Protein AF-A0A0D1V5Y7-F1 (afdb_monomer_lite)

Radius of gyration: 15.26 Å; chains: 1; bounding box: 32×12×46 Å

Foldseek 3Di:
DVLVVLVVVLVVVLVVLVVVLVVCVVVVHDPVVSVVSVVVSVVSVVVSVVVSVVVVVVVVVVD

Organism: Aneurinibacillus migulanus (NCBI:txid47500)

pLDDT: mean 86.12, std 9.21, range [53.75, 95.31]

Structure (mmCIF, N/CA/C/O backbone):
data_AF-A0A0D1V5Y7-F1
#
_entry.id   AF-A0A0D1V5Y7-F1
#
loop_
_atom_site.group_PDB
_atom_site.id
_atom_site.type_symbol
_atom_site.label_atom_id
_atom_site.label_alt_id
_atom_site.label_comp_id
_atom_site.label_asym_id
_atom_site.label_entity_id
_atom_site.label_seq_id
_atom_site.pdbx_PDB_ins_code
_atom_site.Cartn_x
_atom_site.Cartn_y
_atom_site.Cartn_z
_atom_site.occupancy
_atom_site.B_iso_or_equiv
_atom_site.auth_seq_id
_atom_site.auth_comp_id
_atom_site.auth_asym_id
_atom_site.auth_atom_id
_atom_site.pdbx_PDB_model_num
ATOM 1 N N . MET A 1 1 ? -16.250 -1.628 15.177 1.00 62.09 1 MET A N 1
ATOM 2 C CA . MET A 1 1 ? -16.543 -0.830 13.961 1.00 62.09 1 MET A CA 1
ATOM 3 C C . MET A 1 1 ? -15.284 -0.159 13.391 1.00 62.09 1 MET A C 1
ATOM 5 O O . MET A 1 1 ? -15.074 -0.272 12.192 1.00 62.09 1 MET A O 1
ATOM 9 N N . ARG A 1 2 ? -14.403 0.438 14.218 1.00 79.88 2 ARG A N 1
ATOM 10 C CA . ARG A 1 2 ? -13.110 1.016 13.774 1.00 79.88 2 ARG A CA 1
ATOM 11 C C . ARG A 1 2 ? -12.179 0.034 13.040 1.00 79.88 2 ARG A C 1
ATOM 13 O O . ARG A 1 2 ? -11.809 0.315 11.907 1.00 79.88 2 ARG A O 1
ATOM 20 N N . GLN A 1 3 ? -11.940 -1.157 13.592 1.00 81.62 3 GLN A N 1
ATOM 21 C CA . GLN A 1 3 ? -11.074 -2.171 12.963 1.00 81.62 3 GLN A CA 1
ATOM 22 C C . GLN A 1 3 ? -11.539 -2.624 11.570 1.00 81.62 3 GLN A C 1
ATOM 24 O O . GLN A 1 3 ? -10.728 -2.862 10.675 1.00 81.62 3 GLN A O 1
ATOM 29 N N . TRP A 1 4 ? -12.855 -2.725 11.365 1.00 86.31 4 TRP A N 1
ATOM 30 C CA . TRP A 1 4 ? -13.437 -3.088 10.070 1.00 86.31 4 TRP A CA 1
ATOM 31 C C . TRP A 1 4 ? -13.231 -1.982 9.030 1.00 86.31 4 TRP A C 1
ATOM 33 O O . TRP A 1 4 ? -12.810 -2.270 7.911 1.00 86.31 4 TRP A O 1
ATOM 43 N N . LEU A 1 5 ? -13.436 -0.719 9.421 1.00 88.88 5 LEU A N 1
ATOM 44 C CA . LEU A 1 5 ? -13.154 0.437 8.565 1.00 88.88 5 LEU A CA 1
ATOM 45 C C . LEU A 1 5 ? -11.665 0.523 8.208 1.00 88.88 5 LEU A C 1
ATOM 47 O O . LEU A 1 5 ? -11.339 0.723 7.040 1.00 88.88 5 LEU A O 1
ATOM 51 N N . LEU A 1 6 ? -10.770 0.306 9.178 1.00 85.56 6 LEU A N 1
ATOM 52 C CA . LEU A 1 6 ? -9.322 0.301 8.952 1.00 85.56 6 LEU A CA 1
ATOM 53 C C . LEU A 1 6 ? -8.901 -0.825 7.996 1.00 85.56 6 LEU A C 1
ATOM 55 O O . LEU A 1 6 ? -8.102 -0.601 7.091 1.00 85.56 6 LEU A O 1
ATOM 59 N N . SER A 1 7 ? -9.489 -2.014 8.148 1.00 87.19 7 SER A N 1
ATOM 60 C CA . SER A 1 7 ? -9.226 -3.171 7.282 1.00 87.19 7 SER A CA 1
ATOM 61 C C . SER A 1 7 ? -9.731 -2.952 5.849 1.00 87.19 7 SER A C 1
ATOM 63 O O . SER A 1 7 ? -9.039 -3.279 4.884 1.00 87.19 7 SER A O 1
ATOM 65 N N . MET A 1 8 ? -10.923 -2.370 5.680 1.00 90.81 8 MET A N 1
ATOM 66 C CA . MET A 1 8 ? -11.446 -2.000 4.360 1.00 90.81 8 MET A CA 1
ATOM 67 C C . MET A 1 8 ? -10.598 -0.927 3.680 1.00 90.81 8 MET A C 1
ATOM 69 O O . MET A 1 8 ? -10.268 -1.055 2.500 1.00 90.81 8 MET A O 1
ATOM 73 N N . TRP A 1 9 ? -10.231 0.112 4.430 1.00 92.56 9 TRP A N 1
ATOM 74 C CA . TRP A 1 9 ? -9.354 1.174 3.959 1.00 92.56 9 TRP A CA 1
ATOM 75 C C . TRP A 1 9 ? -8.004 0.601 3.512 1.00 92.56 9 TRP A C 1
ATOM 77 O O . TRP A 1 9 ? -7.583 0.842 2.383 1.00 92.56 9 TRP A O 1
ATOM 87 N N . HIS A 1 10 ? -7.380 -0.246 4.339 1.00 92.06 10 HIS A N 1
ATOM 88 C CA . HIS A 1 10 ? -6.109 -0.907 4.029 1.00 92.06 10 HIS A CA 1
ATOM 89 C C . HIS A 1 10 ? -6.166 -1.683 2.717 1.00 92.06 10 HIS A C 1
ATOM 91 O O . HIS A 1 10 ? -5.290 -1.525 1.868 1.00 92.06 10 HIS A O 1
ATOM 97 N N . ARG A 1 11 ? -7.232 -2.463 2.514 1.00 91.19 11 ARG A N 1
ATOM 98 C CA . ARG A 1 11 ? -7.429 -3.242 1.291 1.00 91.19 11 ARG A CA 1
ATOM 99 C C . ARG A 1 11 ? -7.534 -2.347 0.055 1.00 91.19 11 ARG A C 1
ATOM 101 O O . ARG A 1 11 ? -6.879 -2.623 -0.947 1.00 91.19 11 ARG A O 1
ATOM 108 N N . GLY A 1 12 ? -8.312 -1.264 0.130 1.00 92.06 12 GLY A N 1
ATOM 109 C CA . GLY A 1 12 ? -8.456 -0.303 -0.969 1.00 92.06 12 GLY A CA 1
ATOM 110 C C . GLY A 1 12 ? -7.133 0.373 -1.341 1.00 92.06 12 GLY A C 1
AT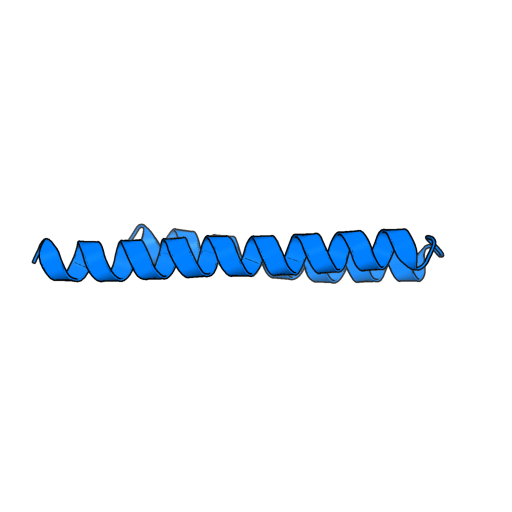OM 111 O O . GLY A 1 12 ? -6.735 0.371 -2.507 1.00 92.06 12 GLY A O 1
ATOM 112 N N . TRP A 1 13 ? -6.405 0.876 -0.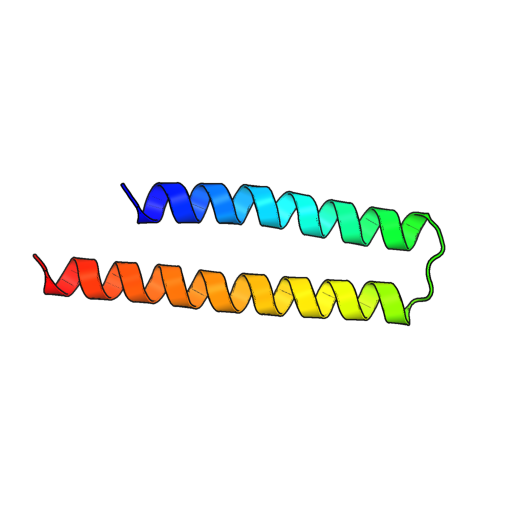343 1.00 92.81 13 TRP A N 1
ATOM 113 C CA . TRP A 1 13 ? -5.098 1.504 -0.552 1.00 92.81 13 TRP A CA 1
ATOM 114 C C . TRP A 1 13 ? -4.029 0.520 -1.022 1.00 92.81 13 TRP A C 1
ATOM 116 O O . TRP A 1 13 ? -3.180 0.893 -1.833 1.00 92.81 13 TRP A O 1
ATOM 126 N N . GLY A 1 14 ? -4.087 -0.735 -0.573 1.00 92.06 14 GLY A N 1
ATOM 127 C CA . GLY A 1 14 ? -3.192 -1.785 -1.044 1.00 92.06 14 GLY A CA 1
ATOM 128 C C . GLY A 1 14 ? -3.381 -2.089 -2.528 1.00 92.06 14 GLY A C 1
ATOM 129 O O . GLY A 1 14 ? -2.403 -2.137 -3.271 1.00 92.06 14 GLY A O 1
ATOM 130 N N . HIS A 1 15 ? -4.631 -2.195 -2.992 1.00 93.25 15 HIS A N 1
ATOM 131 C CA . HIS A 1 15 ? -4.922 -2.353 -4.421 1.00 93.25 15 HIS A CA 1
ATOM 132 C C . HIS A 1 15 ? -4.427 -1.162 -5.252 1.00 93.25 15 HIS A C 1
ATOM 134 O O . HIS A 1 15 ? -3.818 -1.369 -6.302 1.00 93.25 15 HIS A O 1
ATOM 140 N N . TYR A 1 16 ? -4.623 0.067 -4.763 1.00 92.81 16 TYR A N 1
ATOM 141 C CA . TYR A 1 16 ? -4.099 1.267 -5.415 1.00 92.81 16 TYR A CA 1
ATOM 142 C C . TYR A 1 16 ? -2.568 1.234 -5.553 1.00 92.81 16 TYR A C 1
ATOM 144 O O . TYR A 1 16 ? -2.056 1.494 -6.638 1.00 92.81 16 TYR A O 1
ATOM 152 N N . HIS A 1 17 ? -1.829 0.865 -4.499 1.00 91.38 17 HIS A N 1
ATOM 153 C CA . HIS A 1 17 ? -0.360 0.823 -4.537 1.00 91.38 17 HIS A CA 1
ATOM 154 C C . HIS A 1 17 ? 0.169 -0.212 -5.532 1.00 91.38 17 HIS A C 1
ATOM 156 O O . HIS A 1 17 ? 1.091 0.085 -6.289 1.00 91.38 17 HIS A O 1
ATOM 162 N N . VAL A 1 18 ? -0.436 -1.404 -5.576 1.00 91.81 18 VAL A N 1
ATOM 163 C CA . VAL A 1 18 ? -0.062 -2.449 -6.542 1.00 91.81 18 VAL A CA 1
ATOM 164 C C . VAL A 1 18 ? -0.292 -1.971 -7.974 1.00 91.81 18 VAL A C 1
ATOM 166 O O . VAL A 1 18 ? 0.601 -2.095 -8.815 1.00 91.81 18 VAL A O 1
ATOM 169 N N . TRP A 1 19 ? -1.461 -1.382 -8.246 1.00 94.38 19 TRP A N 1
ATOM 170 C CA . TRP A 1 19 ? -1.763 -0.807 -9.556 1.00 94.38 19 TRP A CA 1
ATOM 171 C C . TRP A 1 19 ? -0.779 0.313 -9.924 1.00 94.38 19 TRP A C 1
ATOM 173 O O . TRP A 1 19 ? -0.245 0.329 -11.031 1.00 94.38 19 TRP A O 1
ATOM 183 N N . HIS A 1 20 ? -0.472 1.200 -8.980 1.00 90.38 20 HIS A N 1
ATOM 184 C CA . HIS A 1 20 ? 0.448 2.317 -9.172 1.00 90.38 20 HIS A CA 1
ATOM 185 C C . HIS A 1 20 ? 1.884 1.855 -9.481 1.00 90.38 20 HIS A C 1
ATOM 187 O O . HIS A 1 20 ? 2.513 2.367 -10.406 1.00 90.38 20 HIS A O 1
ATOM 193 N N . ILE A 1 21 ? 2.397 0.840 -8.773 1.00 90.38 21 ILE A N 1
ATOM 194 C CA . ILE A 1 21 ? 3.710 0.227 -9.055 1.00 90.38 21 ILE A CA 1
ATOM 195 C C . ILE A 1 21 ? 3.729 -0.397 -10.456 1.00 90.38 21 ILE A C 1
ATOM 197 O O . ILE A 1 21 ? 4.697 -0.219 -11.201 1.00 90.38 21 ILE A O 1
ATOM 201 N N . ALA A 1 22 ? 2.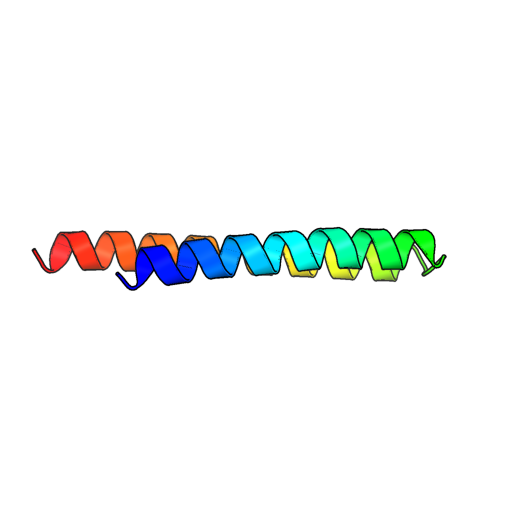665 -1.116 -10.831 1.00 90.81 22 ALA A N 1
ATOM 202 C CA . ALA A 1 22 ? 2.548 -1.726 -12.152 1.00 90.81 22 ALA A CA 1
ATOM 203 C C . ALA A 1 22 ? 2.527 -0.669 -13.269 1.00 90.81 22 ALA A C 1
ATOM 205 O O . ALA A 1 22 ? 3.211 -0.838 -14.278 1.00 90.81 22 ALA A O 1
ATOM 206 N N . LEU A 1 23 ? 1.816 0.443 -13.061 1.00 91.19 23 LEU A N 1
ATOM 207 C CA . LEU A 1 23 ? 1.786 1.570 -13.991 1.00 91.19 23 LEU A CA 1
ATOM 208 C C . LEU A 1 23 ? 3.173 2.201 -14.160 1.00 91.19 23 LEU A C 1
ATOM 210 O O . LEU A 1 23 ? 3.613 2.405 -15.288 1.00 91.19 23 LEU A O 1
ATOM 214 N N . TYR A 1 24 ? 3.891 2.450 -13.061 1.00 87.88 24 TYR A N 1
ATOM 215 C CA . TYR A 1 24 ? 5.252 2.998 -13.104 1.00 87.88 24 TYR A CA 1
ATOM 216 C C . TYR A 1 24 ? 6.210 2.098 -13.890 1.00 87.88 24 TYR A C 1
ATOM 218 O O . TYR A 1 24 ? 6.995 2.581 -14.705 1.00 87.88 24 TYR A O 1
ATOM 226 N N . ARG A 1 25 ? 6.120 0.778 -13.689 1.00 87.62 25 ARG A N 1
ATOM 227 C CA . ARG A 1 25 ? 6.896 -0.200 -14.465 1.00 87.62 25 ARG A CA 1
ATOM 228 C C . ARG A 1 25 ? 6.536 -0.168 -15.949 1.00 87.62 25 ARG A C 1
ATOM 230 O O . ARG A 1 25 ? 7.436 -0.174 -16.783 1.00 87.62 25 ARG A O 1
ATOM 237 N N . ALA A 1 26 ? 5.245 -0.119 -16.275 1.00 89.75 26 ALA A N 1
ATOM 238 C CA . ALA A 1 26 ? 4.765 -0.090 -17.656 1.00 89.75 26 ALA A CA 1
ATOM 239 C C . ALA A 1 26 ? 5.141 1.206 -18.392 1.00 89.75 26 ALA A C 1
ATOM 241 O O . ALA A 1 26 ? 5.420 1.173 -19.586 1.00 89.75 26 ALA A O 1
ATOM 242 N N . ALA A 1 27 ? 5.205 2.331 -17.679 1.00 88.31 27 ALA A N 1
ATOM 243 C CA . ALA A 1 27 ? 5.625 3.623 -18.217 1.00 88.31 27 ALA A CA 1
ATOM 244 C C . ALA A 1 27 ? 7.150 3.743 -18.430 1.00 88.31 27 ALA A C 1
ATOM 246 O O . ALA A 1 27 ? 7.625 4.785 -18.872 1.00 88.31 27 ALA A O 1
ATOM 247 N N . GLY A 1 28 ? 7.928 2.691 -18.144 1.00 84.81 28 GLY A N 1
ATOM 248 C CA . GLY A 1 28 ? 9.369 2.668 -18.401 1.00 84.81 28 GLY A CA 1
ATOM 249 C C . GLY A 1 28 ? 10.203 3.450 -17.384 1.00 84.81 28 GLY A C 1
ATOM 250 O O . GLY A 1 28 ? 11.355 3.773 -17.672 1.00 84.81 28 GLY A O 1
ATOM 251 N N . HIS A 1 29 ? 9.655 3.744 -16.198 1.00 83.44 29 HIS A N 1
ATOM 252 C CA . HIS A 1 29 ? 10.432 4.342 -15.114 1.00 83.44 29 HIS A CA 1
ATOM 253 C C . HIS A 1 29 ? 11.599 3.437 -14.705 1.00 83.44 29 HIS A C 1
ATOM 255 O O . HIS A 1 29 ? 11.511 2.206 -14.751 1.00 83.44 29 HIS A O 1
ATOM 261 N N . GLU A 1 30 ? 12.701 4.054 -14.269 1.00 78.31 30 GLU A N 1
ATOM 262 C CA . GLU A 1 30 ? 13.891 3.322 -13.846 1.00 78.31 30 GLU A CA 1
ATOM 263 C C . GLU A 1 30 ? 13.552 2.269 -12.784 1.00 78.31 30 GLU A C 1
ATOM 265 O O . GLU A 1 30 ? 12.783 2.520 -11.849 1.00 78.31 30 GLU A O 1
ATOM 270 N N . ARG A 1 31 ? 14.201 1.099 -12.869 1.00 74.25 31 ARG A N 1
ATOM 271 C CA . ARG A 1 31 ? 14.028 0.001 -11.899 1.00 74.25 31 ARG A CA 1
ATOM 272 C C . ARG A 1 31 ? 14.119 0.480 -10.450 1.00 74.25 31 ARG A C 1
ATOM 274 O O . ARG A 1 31 ? 13.338 0.023 -9.617 1.00 74.25 31 ARG A O 1
ATOM 281 N N . LYS A 1 32 ? 15.014 1.433 -10.171 1.00 80.12 32 LYS A N 1
ATOM 282 C CA . LYS A 1 32 ? 15.199 2.040 -8.849 1.00 80.12 32 LYS A CA 1
ATOM 283 C C . LYS A 1 32 ? 13.921 2.699 -8.317 1.00 80.12 32 LYS A C 1
ATOM 285 O O . LYS A 1 32 ? 13.547 2.442 -7.180 1.00 80.12 32 LYS A O 1
ATOM 290 N N . GLN A 1 33 ? 13.207 3.455 -9.150 1.00 80.56 33 GLN A N 1
ATOM 291 C CA . GLN A 1 33 ? 11.968 4.136 -8.756 1.00 80.56 33 GLN A CA 1
ATOM 292 C C . GLN A 1 33 ? 10.852 3.131 -8.440 1.00 80.56 33 GLN A C 1
ATOM 294 O O . GLN A 1 33 ? 10.142 3.281 -7.449 1.00 80.56 33 GLN A O 1
ATOM 299 N N . SER A 1 34 ? 10.737 2.056 -9.229 1.00 81.75 34 SER A N 1
ATOM 300 C CA . SER A 1 34 ? 9.765 0.991 -8.945 1.00 81.75 34 SER A CA 1
ATOM 301 C C . SER A 1 34 ? 10.086 0.215 -7.659 1.00 81.75 34 SER A C 1
ATOM 303 O O . SER A 1 34 ? 9.173 -0.140 -6.919 1.00 81.75 34 SER A O 1
ATOM 305 N N . ALA A 1 35 ? 11.371 0.008 -7.353 1.00 87.06 35 ALA A N 1
ATOM 306 C CA . ALA A 1 35 ? 11.812 -0.661 -6.130 1.00 87.06 35 ALA A CA 1
ATOM 307 C C . ALA A 1 35 ? 11.583 0.206 -4.877 1.00 87.06 35 ALA A C 1
ATOM 309 O O . ALA A 1 35 ? 11.192 -0.305 -3.827 1.00 87.06 35 ALA A O 1
ATOM 310 N N . ASP A 1 36 ? 11.771 1.524 -4.986 1.00 90.06 36 ASP A N 1
ATOM 311 C CA . ASP A 1 36 ? 11.468 2.459 -3.898 1.00 90.06 36 ASP A CA 1
ATOM 312 C C . ASP A 1 36 ? 9.961 2.511 -3.590 1.00 90.06 36 ASP A C 1
ATOM 314 O O . ASP A 1 36 ? 9.573 2.644 -2.423 1.00 90.06 36 ASP A O 1
ATOM 318 N N . LEU A 1 37 ? 9.105 2.355 -4.607 1.00 89.94 37 LEU A N 1
ATOM 319 C CA . LEU A 1 37 ? 7.655 2.233 -4.433 1.00 89.94 37 LEU A CA 1
ATOM 320 C C . LEU A 1 37 ? 7.255 0.899 -3.782 1.00 89.94 37 LEU A C 1
ATOM 322 O O . LEU A 1 37 ? 6.401 0.893 -2.895 1.00 89.94 37 LEU A O 1
ATOM 326 N N . GLU A 1 38 ? 7.890 -0.215 -4.155 1.00 91.62 38 GLU A N 1
ATOM 327 C CA . GLU A 1 38 ? 7.673 -1.509 -3.488 1.00 91.62 38 GLU A CA 1
ATOM 328 C C . GLU A 1 38 ? 8.052 -1.449 -2.007 1.00 91.62 38 GLU A C 1
ATOM 330 O O . GLU A 1 38 ? 7.258 -1.834 -1.149 1.00 91.62 38 GLU A O 1
ATOM 335 N N . ARG A 1 39 ? 9.207 -0.858 -1.684 1.00 94.31 39 ARG A N 1
ATOM 336 C CA . ARG A 1 39 ? 9.636 -0.665 -0.293 1.00 94.31 39 ARG A CA 1
ATOM 337 C C . ARG A 1 39 ? 8.666 0.219 0.497 1.00 94.31 39 ARG A C 1
ATOM 339 O O . ARG A 1 39 ? 8.431 -0.026 1.682 1.00 94.31 39 ARG A O 1
ATOM 346 N N . HIS A 1 40 ? 8.097 1.250 -0.129 1.00 93.50 40 HIS A N 1
ATOM 347 C CA . HIS A 1 40 ? 7.044 2.053 0.499 1.00 93.50 40 HIS A CA 1
ATOM 348 C C . HIS A 1 40 ? 5.789 1.226 0.777 1.00 93.50 40 HIS A C 1
ATOM 350 O O . HIS A 1 40 ? 5.237 1.318 1.875 1.00 93.50 40 HIS A O 1
ATOM 356 N N . PHE A 1 41 ? 5.366 0.395 -0.175 1.00 93.69 41 PHE A N 1
ATOM 357 C CA . PHE A 1 41 ? 4.202 -0.466 -0.003 1.00 93.69 41 PHE A CA 1
ATOM 358 C C . PHE A 1 41 ? 4.401 -1.508 1.112 1.00 93.69 41 PHE A C 1
ATOM 360 O O . PHE A 1 41 ? 3.501 -1.724 1.924 1.00 93.69 41 PHE A O 1
ATOM 367 N N . GLU A 1 42 ? 5.593 -2.095 1.229 1.00 95.06 42 GLU A N 1
ATOM 368 C CA . GLU A 1 42 ? 5.941 -2.997 2.336 1.00 95.06 42 GLU A CA 1
ATOM 369 C C . GLU A 1 42 ? 5.852 -2.302 3.701 1.00 95.06 42 GLU A C 1
ATOM 371 O O . GLU A 1 42 ? 5.216 -2.821 4.622 1.00 95.06 42 GLU A O 1
ATOM 376 N N . ARG A 1 43 ? 6.429 -1.098 3.833 1.00 95.31 43 ARG A N 1
ATOM 377 C CA . ARG A 1 43 ? 6.353 -0.306 5.075 1.00 95.31 43 ARG A CA 1
ATOM 378 C C . ARG A 1 43 ? 4.921 0.062 5.433 1.00 95.31 43 ARG A C 1
ATOM 380 O O . ARG A 1 43 ? 4.537 -0.031 6.596 1.00 95.31 43 ARG A O 1
ATOM 387 N N . PHE A 1 44 ? 4.133 0.456 4.437 1.00 92.75 44 PHE A N 1
ATOM 388 C CA . PHE A 1 44 ? 2.713 0.730 4.60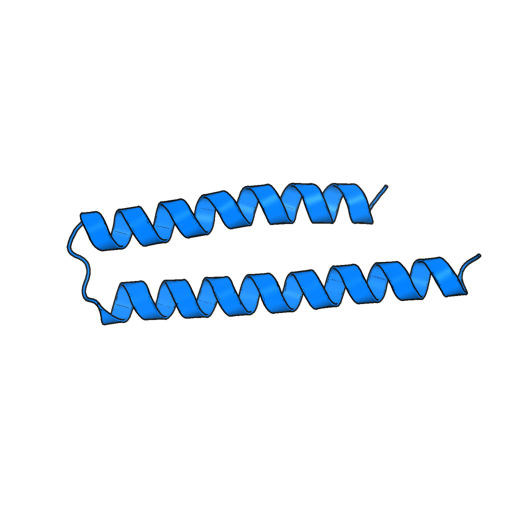6 1.00 92.75 44 PHE A CA 1
ATOM 389 C C . PHE A 1 44 ? 1.974 -0.492 5.174 1.00 92.75 44 PHE A C 1
ATOM 391 O O . PHE A 1 44 ? 1.308 -0.376 6.203 1.00 92.75 44 PHE A O 1
ATOM 398 N N . ASN A 1 45 ? 2.151 -1.672 4.570 1.00 92.69 45 ASN A N 1
ATOM 399 C CA . ASN A 1 45 ? 1.529 -2.909 5.054 1.00 92.69 45 ASN A CA 1
ATOM 400 C C . ASN A 1 45 ? 1.968 -3.262 6.476 1.00 92.69 45 ASN A C 1
ATOM 402 O O . ASN A 1 45 ? 1.136 -3.651 7.295 1.00 92.69 45 ASN A O 1
ATOM 406 N N . HIS A 1 46 ? 3.253 -3.092 6.784 1.00 94.88 46 HIS A N 1
ATOM 407 C CA . HIS A 1 46 ? 3.778 -3.337 8.120 1.00 94.88 46 HIS A CA 1
ATOM 408 C C . HIS A 1 46 ? 3.127 -2.421 9.169 1.00 94.88 46 HIS A C 1
ATOM 410 O O . HIS A 1 46 ? 2.607 -2.910 10.171 1.00 94.88 46 HIS A O 1
ATOM 416 N N . HIS A 1 47 ? 3.079 -1.107 8.925 1.00 93.38 47 HIS A N 1
ATOM 417 C CA . HIS A 1 47 ? 2.471 -0.153 9.858 1.00 93.38 47 HIS A CA 1
ATOM 418 C C . HIS A 1 47 ? 0.983 -0.422 10.085 1.00 93.38 47 HIS A C 1
ATOM 420 O O . HIS A 1 47 ? 0.525 -0.415 11.229 1.00 93.38 47 HIS A O 1
ATOM 426 N N . VAL A 1 48 ? 0.227 -0.698 9.021 1.00 90.12 48 VAL A N 1
ATOM 427 C CA . VAL A 1 48 ? -1.201 -1.005 9.158 1.00 90.12 48 VAL A CA 1
ATOM 428 C C . VAL A 1 48 ? -1.416 -2.332 9.893 1.00 90.12 48 VAL A C 1
ATOM 430 O O . VAL A 1 48 ? -2.310 -2.423 10.733 1.00 90.12 48 VAL A O 1
ATOM 433 N N . GLY A 1 49 ? -0.559 -3.334 9.667 1.00 90.88 49 GLY A N 1
ATOM 434 C CA . GLY A 1 49 ? -0.570 -4.590 10.423 1.00 90.88 49 GLY A CA 1
ATOM 435 C C . GLY A 1 49 ? -0.332 -4.394 11.925 1.00 90.88 49 GLY A C 1
ATOM 436 O O . GLY A 1 49 ? -1.029 -4.997 12.748 1.00 90.88 49 GLY A O 1
ATOM 437 N N . CYS A 1 50 ? 0.591 -3.503 12.295 1.00 91.69 50 CYS A N 1
ATOM 438 C CA . CYS A 1 50 ? 0.822 -3.118 13.689 1.00 91.69 50 CYS A CA 1
ATOM 439 C C . CYS A 1 50 ? -0.404 -2.422 14.296 1.00 91.69 50 CYS A C 1
ATOM 441 O O . CYS A 1 50 ? 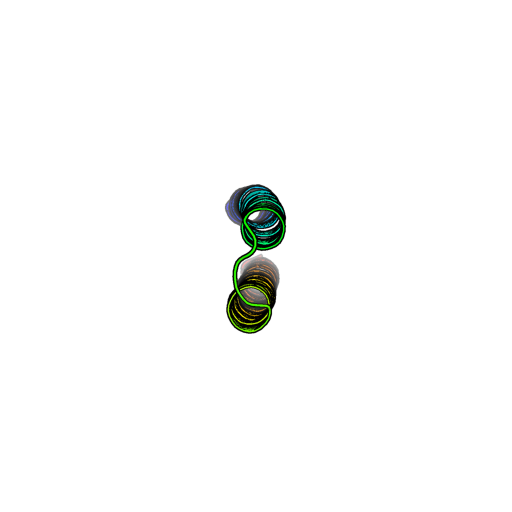-0.835 -2.804 15.381 1.00 91.69 50 CYS A O 1
ATOM 443 N N . LEU A 1 51 ? -1.012 -1.463 13.589 1.00 89.06 51 LEU A N 1
ATOM 444 C CA . LEU A 1 51 ? -2.220 -0.765 14.053 1.00 89.06 51 LEU 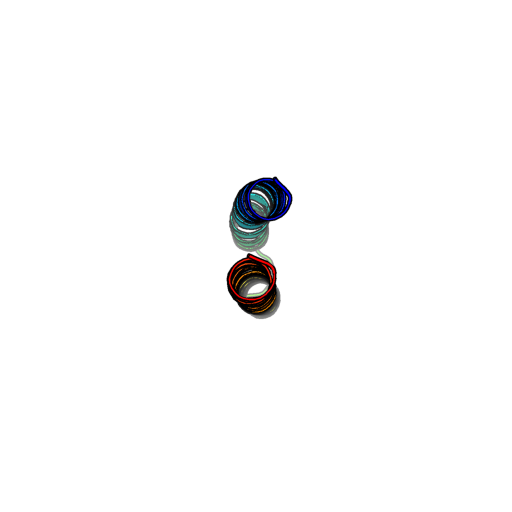A CA 1
ATOM 445 C C . LEU A 1 51 ? -3.395 -1.726 14.275 1.00 89.06 51 LEU A C 1
ATOM 447 O O . LEU A 1 51 ? -4.036 -1.683 15.322 1.00 89.06 51 LEU A O 1
ATOM 451 N N . LEU A 1 52 ? -3.640 -2.642 13.334 1.00 87.81 52 LEU A N 1
ATOM 452 C CA . LEU A 1 52 ? -4.689 -3.659 13.465 1.00 87.81 52 LEU A CA 1
ATOM 453 C C . LEU A 1 52 ? -4.440 -4.607 14.647 1.00 87.81 52 LEU A C 1
ATOM 455 O O . LEU A 1 52 ? -5.392 -5.051 15.292 1.00 87.81 52 LEU A O 1
ATOM 459 N N . SER A 1 53 ? -3.173 -4.916 14.933 1.00 88.31 53 SER A N 1
ATOM 460 C CA . SER A 1 53 ? -2.784 -5.750 16.074 1.00 88.31 53 SER A CA 1
ATOM 461 C C . SER A 1 53 ? -2.963 -5.017 17.407 1.00 88.31 53 SER A C 1
ATOM 463 O O . SER A 1 53 ? -3.470 -5.607 18.359 1.00 88.31 53 SER A O 1
ATOM 465 N N . LEU A 1 54 ? -2.607 -3.729 17.466 1.00 87.56 54 LEU A N 1
ATOM 466 C CA . LEU A 1 54 ? -2.821 -2.879 18.640 1.00 87.56 54 LEU A CA 1
ATOM 467 C C . LEU A 1 54 ? -4.312 -2.727 18.954 1.00 87.56 54 LEU A C 1
ATOM 469 O O . LEU A 1 54 ? -4.711 -3.006 20.081 1.00 87.56 54 LEU A O 1
ATOM 473 N N . GLU A 1 55 ? -5.147 -2.404 17.959 1.00 83.25 55 GLU A N 1
ATOM 474 C CA . GLU A 1 55 ? -6.601 -2.305 18.161 1.00 83.25 55 GLU A CA 1
ATOM 475 C C . GLU A 1 55 ? -7.204 -3.625 18.666 1.00 83.25 55 GLU A C 1
ATOM 477 O O . GLU A 1 55 ? -8.099 -3.623 19.515 1.00 83.25 55 GLU A O 1
ATOM 482 N N . LYS A 1 56 ? -6.715 -4.770 18.169 1.00 83.25 56 LYS A N 1
ATOM 483 C CA . LYS A 1 56 ? -7.169 -6.085 18.638 1.00 83.25 56 LYS A CA 1
ATOM 484 C C . LYS A 1 56 ? -6.822 -6.298 20.111 1.00 83.25 56 LYS A C 1
ATOM 486 O O . LYS A 1 56 ? -7.678 -6.762 20.859 1.00 83.25 56 LYS A O 1
ATOM 491 N N . ASN A 1 57 ? -5.601 -5.962 20.520 1.00 82.12 57 ASN A N 1
ATOM 492 C CA . ASN A 1 57 ? -5.162 -6.110 21.906 1.00 82.12 57 ASN A CA 1
ATOM 493 C C . ASN A 1 57 ? -5.935 -5.162 22.835 1.00 82.12 57 ASN A C 1
ATOM 495 O O . ASN A 1 57 ? -6.482 -5.616 23.836 1.00 82.12 57 ASN A O 1
ATOM 499 N N . GLU A 1 58 ? -6.089 -3.885 22.479 1.00 78.88 58 GLU A N 1
ATOM 500 C CA . GLU A 1 58 ? -6.887 -2.925 23.260 1.00 78.88 58 GLU A CA 1
ATOM 501 C C . GLU A 1 58 ? -8.356 -3.351 23.387 1.00 78.88 58 GLU A C 1
ATOM 503 O O . GLU A 1 58 ? -8.951 -3.227 24.457 1.00 78.88 58 GLU A O 1
ATOM 508 N N . SER A 1 59 ? -8.942 -3.915 22.326 1.00 68.50 59 SER A N 1
ATOM 509 C CA . SER A 1 59 ? -10.306 -4.450 22.368 1.00 68.50 59 SER A CA 1
ATOM 510 C C . SER A 1 59 ? -10.458 -5.677 23.276 1.00 68.50 59 SER A C 1
ATOM 512 O O . SER A 1 59 ? -11.591 -5.987 23.649 1.00 68.50 59 SER A O 1
ATOM 514 N N . VAL A 1 60 ? -9.382 -6.413 23.568 1.00 66.69 60 VAL A N 1
ATOM 515 C CA . VAL A 1 60 ? -9.399 -7.567 24.484 1.00 66.69 60 VAL A CA 1
ATOM 516 C C . VAL A 1 60 ? -9.281 -7.110 25.937 1.00 66.69 60 VAL A C 1
ATOM 518 O O . VAL A 1 60 ? -9.936 -7.694 26.789 1.00 66.69 60 VAL A O 1
ATOM 521 N N . TYR A 1 61 ? -8.506 -6.057 26.214 1.00 60.69 61 TYR A N 1
ATOM 522 C CA . TYR A 1 61 ? -8.327 -5.520 27.570 1.00 60.69 61 TYR A CA 1
ATOM 523 C C . TYR A 1 61 ? -9.464 -4.596 28.043 1.00 60.69 61 TYR A C 1
ATOM 525 O O . TYR A 1 61 ? -9.661 -4.463 29.244 1.00 60.69 61 TYR A O 1
ATOM 533 N N . ASN A 1 62 ? -10.215 -3.968 27.129 1.00 60.53 62 ASN A N 1
ATOM 534 C CA . ASN A 1 62 ? -11.374 -3.111 27.448 1.00 60.53 62 ASN A CA 1
ATOM 535 C C . ASN A 1 62 ? -12.730 -3.856 27.439 1.00 60.53 62 ASN A C 1
ATOM 537 O O . ASN A 1 62 ? -13.778 -3.225 27.284 1.00 60.53 62 ASN A O 1
ATOM 541 N N . LYS A 1 63 ? -12.720 -5.188 27.549 1.00 53.75 63 LYS A N 1
ATOM 542 C CA . LYS A 1 63 ? -13.914 -6.037 27.692 1.00 53.75 63 LYS A CA 1
ATOM 543 C C . LYS A 1 63 ? -13.984 -6.622 29.091 1.00 53.75 63 LYS A C 1
ATOM 545 O O . LYS A 1 63 ? -15.126 -6.756 29.576 1.00 53.75 63 LYS A O 1
#

Sequence (63 aa):
MRQWLLSMWHRGWGHYHVWHIALYRAAGHERKQSADLERHFERFNHHVGCLLSLEKNESVYNK

Secondary structure (DSSP, 8-state):
-HHHHHHHHHHHHHHHHHHHHHHHHHTT--HHHHHHHHHHHHHHHHHHHHHHHHHHHHHHHT-